Protein AF-A0A942I522-F1 (afdb_monomer)

Radius of gyration: 28.43 Å; Cα contacts (8 Å, |Δi|>4): 28; chains: 1; bounding box: 40×91×48 Å

Secondary structure (DSSP, 8-state):
-------PPPPPPSS-TTSHHHHHHHHHHHHHHHHHHHHHHHHHTT--HHHHHHHHHHHHHHHHHHHHHHHHTT--------------------

Sequence (94 aa):
MNTMPDIGSVPAPTHSKSELLAYETECRDALRPLLESLLGMAEAAGWNRRTAASTLMFLAAQHLSAASKTSASGAGPAADRPTASTDHQQGNTT

Organism: NCBI:txid2831468

Structure (mmCIF, N/CA/C/O backbone):
data_AF-A0A942I522-F1
#
_entry.id   AF-A0A942I522-F1
#
loop_
_atom_site.group_PDB
_atom_site.id
_atom_site.type_symbol
_atom_site.label_atom_id
_atom_site.label_alt_id
_atom_site.label_comp_id
_atom_site.label_asym_id
_atom_site.label_entity_id
_atom_site.label_seq_id
_atom_site.pdbx_PDB_ins_code
_atom_site.Cartn_x
_atom_site.Cartn_y
_atom_site.Cartn_z
_atom_site.occupancy
_atom_site.B_iso_or_equiv
_atom_site.auth_seq_id
_atom_site.auth_comp_id
_atom_site.auth_asym_id
_atom_site.auth_atom_id
_atom_site.pdbx_PDB_model_num
ATOM 1 N N . MET A 1 1 ? -0.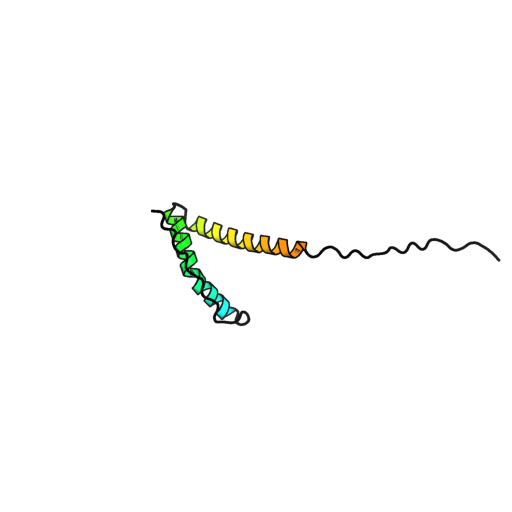101 -11.895 -24.148 1.00 34.44 1 MET A N 1
ATOM 2 C CA . MET A 1 1 ? -1.057 -12.091 -23.040 1.00 34.44 1 MET A CA 1
ATOM 3 C C . MET A 1 1 ? -0.587 -11.208 -21.898 1.00 34.44 1 MET A C 1
ATOM 5 O O . MET A 1 1 ? 0.470 -11.478 -21.353 1.00 34.44 1 MET A O 1
ATOM 9 N N . ASN A 1 2 ? -1.276 -10.096 -21.640 1.00 46.06 2 ASN A N 1
ATOM 10 C CA . ASN A 1 2 ? -0.878 -9.142 -20.606 1.00 46.06 2 ASN A CA 1
ATOM 11 C C . ASN A 1 2 ? -1.531 -9.589 -19.292 1.00 46.06 2 ASN A C 1
ATOM 13 O O . ASN A 1 2 ? -2.702 -9.305 -19.058 1.00 46.06 2 ASN A O 1
ATOM 17 N N . THR A 1 3 ? -0.822 -10.381 -18.489 1.00 52.31 3 THR A N 1
ATOM 18 C CA . THR A 1 3 ? -1.276 -10.774 -17.152 1.00 52.31 3 THR A CA 1
ATOM 19 C C . THR A 1 3 ? -1.199 -9.542 -16.258 1.00 52.31 3 THR A C 1
ATOM 21 O O . THR A 1 3 ? -0.137 -9.241 -15.719 1.00 52.31 3 THR A O 1
ATOM 24 N N . MET A 1 4 ? -2.292 -8.786 -16.145 1.00 54.38 4 MET A N 1
ATOM 25 C CA . MET A 1 4 ? -2.446 -7.845 -15.037 1.00 54.38 4 MET A CA 1
ATOM 26 C C . MET A 1 4 ? -2.456 -8.683 -13.757 1.00 54.38 4 MET A C 1
ATOM 28 O O . MET A 1 4 ? -3.340 -9.530 -13.616 1.00 54.38 4 MET A O 1
ATOM 32 N N . PRO A 1 5 ? -1.469 -8.530 -12.864 1.00 55.50 5 PRO A N 1
ATOM 33 C CA . PRO A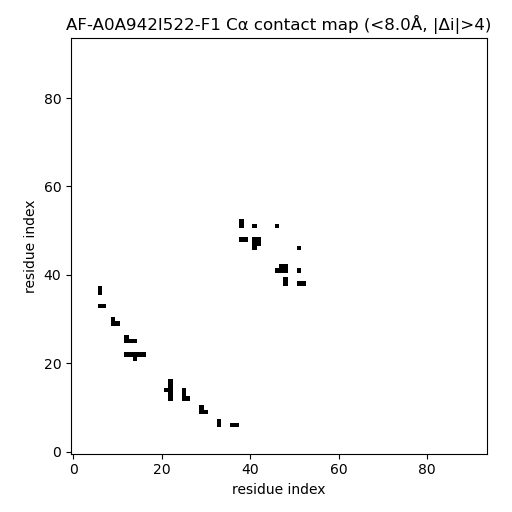 1 5 ? -1.529 -9.209 -11.588 1.00 55.50 5 PRO A CA 1
ATOM 34 C C . PRO A 1 5 ? -2.678 -8.592 -10.803 1.00 55.50 5 PRO A C 1
ATOM 36 O O . PRO A 1 5 ? -2.771 -7.370 -10.679 1.00 55.50 5 PRO A O 1
ATOM 39 N N . ASP A 1 6 ? -3.564 -9.449 -10.311 1.00 62.03 6 ASP A N 1
ATOM 40 C CA . ASP A 1 6 ? -4.532 -9.083 -9.290 1.00 62.03 6 ASP A CA 1
ATOM 41 C C . ASP A 1 6 ? -3.729 -8.629 -8.064 1.00 62.03 6 ASP A C 1
ATOM 43 O O . ASP A 1 6 ? -3.151 -9.433 -7.331 1.00 62.03 6 ASP A O 1
ATOM 47 N N . ILE A 1 7 ? -3.562 -7.314 -7.915 1.00 63.84 7 ILE A N 1
ATOM 48 C CA . ILE A 1 7 ? -2.990 -6.729 -6.707 1.00 63.84 7 ILE A CA 1
ATOM 49 C C . ILE A 1 7 ? -4.082 -6.925 -5.658 1.00 63.84 7 ILE A C 1
ATOM 51 O O . ILE A 1 7 ? -5.053 -6.173 -5.635 1.00 63.84 7 ILE A O 1
ATOM 55 N N . GLY A 1 8 ? -3.963 -8.018 -4.901 1.00 66.62 8 GLY A N 1
ATOM 56 C CA . GLY A 1 8 ? -5.018 -8.563 -4.052 1.00 66.62 8 GLY A CA 1
ATOM 57 C C . GLY A 1 8 ? -5.686 -7.560 -3.105 1.00 66.62 8 GLY A C 1
ATOM 58 O O . GLY A 1 8 ? -5.173 -6.485 -2.799 1.00 66.62 8 GLY A O 1
ATOM 59 N N . SER A 1 9 ? -6.869 -7.939 -2.623 1.00 82.62 9 SER A N 1
ATOM 60 C CA . SER A 1 9 ? -7.666 -7.140 -1.687 1.00 82.62 9 SER A CA 1
ATOM 61 C C . SER A 1 9 ? -6.929 -6.890 -0.361 1.00 82.62 9 SER A C 1
ATOM 63 O O . SER A 1 9 ? -6.309 -7.799 0.192 1.00 82.62 9 SER A O 1
ATOM 65 N N . VAL A 1 10 ? -7.027 -5.666 0.171 1.00 87.69 10 VAL A N 1
ATOM 66 C CA . VAL A 1 10 ? -6.535 -5.329 1.517 1.00 87.69 10 VAL A CA 1
ATOM 67 C C . VAL A 1 10 ? -7.601 -5.743 2.541 1.00 87.69 10 VAL A C 1
ATOM 69 O O . VAL A 1 10 ? -8.722 -5.232 2.461 1.00 87.69 10 VAL A O 1
ATOM 72 N N . PRO A 1 11 ? -7.297 -6.635 3.502 1.00 87.44 11 PRO A N 1
ATOM 73 C CA . PRO A 1 11 ? -8.254 -7.023 4.533 1.00 87.44 11 PRO A CA 1
ATOM 74 C C . PRO A 1 11 ? -8.661 -5.828 5.406 1.00 87.44 11 PRO A C 1
ATOM 76 O O . PRO A 1 11 ? -7.871 -4.915 5.653 1.00 87.44 11 PRO A O 1
ATOM 79 N N . ALA A 1 12 ? -9.907 -5.843 5.887 1.00 90.50 12 ALA A N 1
ATOM 80 C CA . ALA A 1 12 ? -10.385 -4.846 6.838 1.00 90.50 12 ALA A CA 1
ATOM 81 C C . ALA A 1 12 ? -9.638 -4.980 8.183 1.00 90.50 12 ALA A C 1
ATOM 83 O O . ALA A 1 12 ? -9.336 -6.104 8.587 1.00 90.50 12 ALA A O 1
ATOM 84 N N . PRO A 1 13 ? -9.350 -3.864 8.878 1.00 92.75 13 PRO A N 1
ATOM 85 C CA . PRO A 1 13 ? -8.673 -3.903 10.171 1.00 92.75 13 PRO A CA 1
ATOM 86 C C . PRO A 1 13 ? -9.529 -4.625 11.216 1.00 92.75 13 PRO A C 1
ATOM 88 O O . PRO A 1 13 ? -10.746 -4.425 11.268 1.00 92.75 13 PRO A O 1
ATOM 91 N N . THR A 1 14 ? -8.885 -5.428 12.062 1.00 95.38 14 THR A N 1
ATOM 92 C CA . THR A 1 14 ? -9.545 -6.129 13.174 1.00 95.38 14 THR A CA 1
ATOM 93 C C . THR A 1 14 ? -9.511 -5.282 14.440 1.00 95.38 14 THR A C 1
ATOM 95 O O . THR A 1 14 ? -10.467 -5.292 15.213 1.00 95.38 14 THR A O 1
ATOM 98 N N . HIS A 1 15 ? -8.423 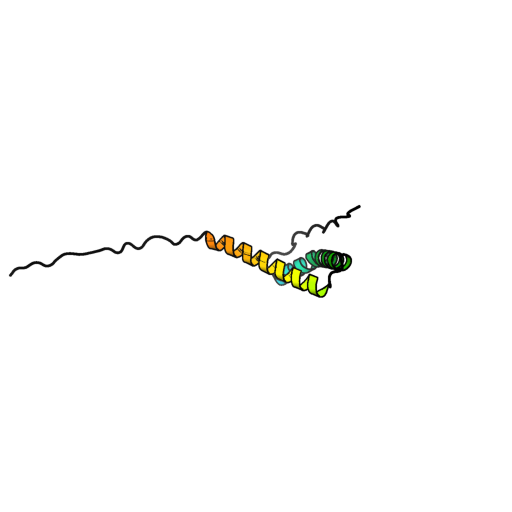-4.532 14.643 1.00 93.75 15 HIS A N 1
ATOM 99 C CA . HIS A 1 15 ? -8.260 -3.642 15.790 1.00 93.75 15 HIS A CA 1
ATOM 100 C C . HIS A 1 15 ? -8.838 -2.254 15.519 1.00 93.75 15 HIS A C 1
ATOM 102 O O . HIS A 1 15 ? -8.883 -1.760 14.387 1.00 93.75 15 HIS A O 1
ATOM 108 N N . SER A 1 16 ? -9.272 -1.589 16.588 1.00 92.44 16 SER A N 1
ATOM 109 C CA . SER A 1 16 ? -9.756 -0.216 16.496 1.00 92.44 16 SER A CA 1
ATOM 110 C C . SER A 1 16 ? -8.597 0.765 16.280 1.00 92.44 16 SER A C 1
ATOM 112 O O . SER A 1 16 ? -7.468 0.535 16.707 1.00 92.44 16 SER A O 1
ATOM 114 N N . LYS A 1 17 ? -8.875 1.932 15.683 1.00 92.75 17 LYS A N 1
ATOM 115 C CA . LYS A 1 17 ? -7.868 3.004 15.527 1.00 92.75 17 LYS A CA 1
ATOM 116 C C . LYS A 1 17 ? -7.310 3.514 16.865 1.00 92.75 17 LYS A C 1
ATOM 118 O O . LYS A 1 17 ? -6.238 4.110 16.883 1.00 92.75 17 LYS A O 1
ATOM 123 N N . SER A 1 18 ? -8.041 3.312 17.963 1.00 92.75 18 SER A N 1
ATOM 124 C CA . SER A 1 18 ? -7.607 3.667 19.318 1.00 92.75 18 SER A CA 1
ATOM 125 C C . SER A 1 18 ? -6.481 2.758 19.824 1.00 92.75 18 SER A C 1
ATOM 127 O O . SER A 1 18 ? -5.685 3.177 20.660 1.00 92.75 18 SER A O 1
ATOM 129 N N . GLU A 1 19 ? -6.360 1.548 19.280 1.00 94.06 19 GLU A N 1
ATOM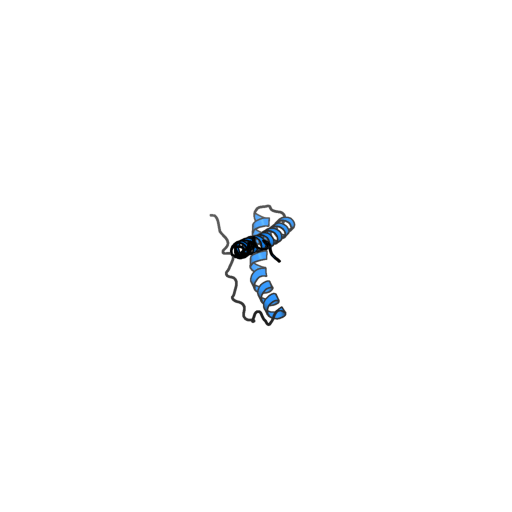 130 C CA . GLU A 1 19 ? -5.300 0.585 19.583 1.00 94.06 19 GLU A CA 1
ATOM 131 C C . GLU A 1 19 ? -4.125 0.771 18.614 1.00 94.06 19 GLU A C 1
ATOM 133 O O . GLU A 1 19 ? -3.792 -0.114 17.827 1.00 94.06 19 GLU A O 1
ATOM 138 N N . LEU A 1 20 ? -3.505 1.956 18.661 1.00 92.56 20 LEU A N 1
ATOM 139 C CA . LEU A 1 20 ? -2.581 2.449 17.633 1.00 92.56 20 LEU A CA 1
ATOM 140 C C . LEU A 1 20 ? -1.507 1.432 17.214 1.00 92.56 20 LEU A C 1
ATOM 142 O O . LEU A 1 20 ? -1.307 1.223 16.023 1.00 92.56 20 LEU A O 1
ATOM 146 N N . LEU A 1 21 ? -0.839 0.782 18.174 1.00 95.19 21 LEU A N 1
ATOM 147 C CA . LEU A 1 21 ? 0.252 -0.154 17.880 1.00 95.19 21 LEU A CA 1
ATOM 148 C C . LEU A 1 21 ? -0.235 -1.437 17.185 1.00 95.19 21 LEU A C 1
ATOM 150 O O . LEU A 1 21 ? 0.425 -1.927 16.263 1.00 95.19 21 LEU A O 1
ATOM 154 N N . ALA A 1 22 ? -1.377 -1.979 17.617 1.00 94.12 22 ALA A N 1
ATOM 155 C CA . ALA A 1 22 ? -1.970 -3.169 17.012 1.00 94.12 22 ALA A CA 1
ATOM 156 C C . ALA A 1 22 ? -2.512 -2.840 15.616 1.00 94.12 22 ALA A C 1
ATOM 158 O O . ALA A 1 22 ? -2.164 -3.512 14.648 1.00 94.12 22 ALA A O 1
ATOM 159 N N . TYR A 1 23 ? -3.240 -1.726 15.495 1.00 95.19 23 TYR A N 1
ATOM 160 C CA . TYR A 1 23 ? -3.759 -1.212 14.229 1.00 95.19 23 TYR A CA 1
ATOM 161 C C . TYR A 1 23 ? -2.647 -0.923 13.206 1.00 95.19 23 TYR A C 1
ATOM 163 O O . TYR A 1 23 ? -2.761 -1.289 12.036 1.00 95.19 23 TYR A O 1
ATOM 171 N N . GLU A 1 24 ? -1.542 -0.295 13.622 1.00 95.06 24 GLU A N 1
ATOM 172 C CA . GLU A 1 24 ? -0.395 -0.034 12.741 1.00 95.06 24 GLU A CA 1
ATOM 173 C C . GLU A 1 24 ? 0.267 -1.338 12.282 1.00 95.06 24 GLU A C 1
ATOM 175 O O . GLU A 1 24 ? 0.633 -1.481 11.114 1.00 95.06 24 GLU A O 1
ATOM 180 N N . THR A 1 25 ? 0.425 -2.302 13.189 1.00 96.06 25 THR A N 1
ATOM 181 C CA . THR A 1 25 ? 1.040 -3.592 12.863 1.00 96.06 25 THR A CA 1
ATOM 182 C C . THR A 1 25 ? 0.188 -4.371 11.868 1.00 96.06 25 THR A C 1
ATOM 184 O O . THR A 1 25 ? 0.717 -4.775 10.835 1.00 96.06 25 THR A O 1
ATOM 187 N N . GLU A 1 26 ? -1.124 -4.455 12.092 1.00 95.19 26 GLU A N 1
ATOM 188 C CA . GLU A 1 26 ? -2.059 -5.056 11.135 1.00 95.19 26 GLU A CA 1
ATOM 189 C C . GLU A 1 26 ? -2.014 -4.369 9.772 1.00 95.19 26 GLU A C 1
ATOM 191 O O . GLU A 1 26 ? -1.937 -5.035 8.743 1.00 95.19 26 GLU A O 1
ATOM 196 N N . CYS A 1 27 ? -2.017 -3.034 9.751 1.00 94.62 27 CYS A N 1
ATOM 197 C CA . CYS A 1 27 ? -1.942 -2.267 8.513 1.00 94.62 27 CYS A CA 1
ATOM 198 C C . CYS A 1 27 ? -0.658 -2.592 7.731 1.00 94.62 27 CYS A C 1
ATOM 200 O O . CYS A 1 27 ? -0.697 -2.819 6.520 1.00 94.62 27 CYS A O 1
ATOM 202 N N . ARG A 1 28 ? 0.489 -2.679 8.418 1.00 95.69 28 ARG A N 1
ATOM 203 C CA . ARG A 1 28 ? 1.761 -3.066 7.791 1.00 95.69 28 ARG A CA 1
ATOM 204 C C . ARG A 1 28 ? 1.721 -4.493 7.258 1.00 95.69 28 ARG A C 1
ATOM 206 O O . ARG A 1 28 ? 2.189 -4.717 6.146 1.00 95.69 28 ARG A O 1
ATOM 213 N N . ASP A 1 29 ? 1.179 -5.436 8.021 1.00 95.06 29 ASP A N 1
ATOM 214 C CA . ASP A 1 29 ? 1.089 -6.838 7.609 1.00 95.06 29 ASP A CA 1
ATOM 215 C C . ASP A 1 29 ? 0.169 -7.018 6.396 1.00 95.06 29 ASP A C 1
ATOM 217 O O . ASP A 1 29 ? 0.535 -7.714 5.449 1.00 95.06 29 ASP A O 1
ATOM 221 N N . ALA A 1 30 ? -0.967 -6.320 6.377 1.00 94.56 30 ALA A N 1
ATOM 222 C CA . ALA A 1 30 ? -1.917 -6.325 5.271 1.00 94.56 30 ALA A CA 1
ATOM 223 C C . ALA A 1 30 ? -1.324 -5.745 3.972 1.00 94.56 30 ALA A C 1
ATOM 225 O O . ALA A 1 30 ? -1.577 -6.264 2.886 1.00 94.56 30 ALA A O 1
ATOM 226 N N . LEU A 1 31 ? -0.520 -4.678 4.064 1.00 94.31 31 LEU A N 1
ATOM 227 C CA . LEU A 1 31 ? 0.041 -3.988 2.894 1.00 94.31 31 LEU A CA 1
ATOM 228 C C . LEU A 1 31 ? 1.362 -4.585 2.388 1.00 94.31 31 LEU A C 1
ATOM 230 O O . LEU A 1 31 ? 1.693 -4.414 1.211 1.00 94.31 31 LEU A O 1
ATOM 234 N N . ARG A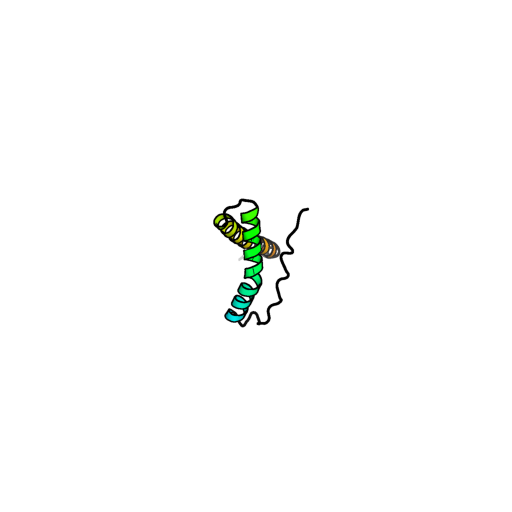 1 32 ? 2.119 -5.288 3.241 1.00 94.31 32 ARG A N 1
ATOM 235 C CA . ARG A 1 32 ? 3.426 -5.878 2.901 1.00 94.31 32 ARG A CA 1
ATOM 236 C C . ARG A 1 32 ? 3.415 -6.715 1.609 1.00 94.31 32 ARG A C 1
ATOM 238 O O . ARG A 1 32 ? 4.228 -6.400 0.738 1.00 94.31 32 ARG A O 1
ATOM 245 N N . PRO A 1 33 ? 2.527 -7.716 1.424 1.00 92.00 33 PRO A N 1
ATOM 246 C CA . PRO A 1 33 ? 2.556 -8.552 0.219 1.00 92.00 33 PRO A CA 1
ATOM 247 C C . PRO A 1 33 ? 2.236 -7.764 -1.061 1.00 92.00 33 PRO A C 1
ATOM 249 O O . PRO A 1 33 ? 2.808 -8.029 -2.119 1.00 92.00 33 PRO A O 1
ATOM 252 N N . LEU A 1 34 ? 1.365 -6.752 -0.974 1.00 93.38 34 LEU A N 1
ATOM 253 C CA . LEU A 1 34 ? 1.021 -5.901 -2.116 1.00 93.38 34 LEU A CA 1
ATOM 254 C C . LEU A 1 34 ? 2.199 -5.015 -2.525 1.00 93.38 34 LEU A C 1
ATOM 256 O O . LEU A 1 34 ? 2.495 -4.885 -3.714 1.00 93.38 34 LEU A O 1
ATOM 260 N N . LEU A 1 35 ? 2.905 -4.444 -1.543 1.00 94.19 35 LEU A N 1
ATOM 261 C CA . LEU A 1 35 ? 4.103 -3.646 -1.789 1.00 94.19 35 LEU A CA 1
ATOM 262 C C . LEU A 1 35 ? 5.220 -4.489 -2.421 1.00 94.19 35 LEU A C 1
ATOM 264 O O . LEU A 1 35 ? 5.865 -4.038 -3.367 1.00 94.19 35 LEU A O 1
ATOM 268 N N . GLU A 1 36 ? 5.436 -5.716 -1.941 1.00 94.44 36 GLU A N 1
ATOM 269 C CA . GLU A 1 36 ? 6.414 -6.642 -2.525 1.00 94.44 36 GLU A CA 1
ATOM 270 C C . GLU A 1 36 ? 6.089 -7.001 -3.975 1.00 94.44 36 GLU A C 1
ATOM 272 O O . GLU A 1 36 ? 6.985 -6.962 -4.823 1.00 94.44 36 GLU A O 1
ATOM 277 N N . SER A 1 37 ? 4.817 -7.286 -4.272 1.00 93.12 37 SER A N 1
ATOM 278 C CA . SER A 1 37 ? 4.347 -7.561 -5.633 1.00 93.12 37 SER A CA 1
ATOM 279 C C . SER A 1 37 ? 4.576 -6.365 -6.562 1.00 93.12 37 SER A C 1
ATOM 281 O O . SER A 1 37 ? 5.149 -6.509 -7.644 1.00 93.12 37 SER A O 1
ATOM 283 N N . LEU A 1 38 ? 4.223 -5.156 -6.115 1.00 94.06 38 LEU A N 1
ATOM 284 C CA . LEU A 1 38 ? 4.401 -3.934 -6.900 1.00 94.06 38 LEU A CA 1
ATOM 285 C C . LEU A 1 38 ? 5.876 -3.622 -7.181 1.00 94.06 38 LEU A C 1
ATOM 287 O O . LEU A 1 38 ? 6.231 -3.254 -8.301 1.00 94.06 38 LEU A O 1
ATOM 291 N N . LEU A 1 39 ? 6.750 -3.808 -6.190 1.00 95.81 39 LEU A N 1
ATOM 292 C CA . LEU A 1 39 ? 8.193 -3.660 -6.379 1.00 95.81 39 LEU A CA 1
ATOM 293 C C . LEU A 1 39 ? 8.758 -4.726 -7.324 1.00 95.81 39 LEU A C 1
ATOM 295 O O . LEU A 1 39 ? 9.596 -4.399 -8.163 1.00 95.81 39 LEU A O 1
ATOM 299 N N . GLY A 1 40 ? 8.281 -5.969 -7.225 1.00 94.56 40 GLY A N 1
ATOM 300 C CA . GLY A 1 40 ? 8.646 -7.047 -8.144 1.00 94.56 40 GLY A CA 1
ATOM 301 C C . GLY A 1 40 ? 8.236 -6.750 -9.588 1.00 94.56 40 GLY A C 1
ATOM 302 O O . GLY A 1 40 ? 9.028 -6.960 -10.502 1.00 94.56 40 GLY A O 1
ATOM 303 N N . MET A 1 41 ? 7.046 -6.182 -9.803 1.00 94.44 41 MET A N 1
ATOM 304 C CA . MET A 1 41 ? 6.611 -5.728 -11.127 1.00 94.44 41 MET A CA 1
ATOM 305 C C . MET A 1 41 ? 7.480 -4.604 -11.684 1.00 94.44 41 MET A C 1
ATOM 307 O O . MET A 1 41 ? 7.843 -4.632 -12.859 1.00 94.44 41 MET A O 1
ATOM 311 N N . ALA A 1 42 ? 7.813 -3.611 -10.857 1.00 96.38 42 ALA A N 1
ATOM 312 C CA . ALA A 1 42 ? 8.679 -2.517 -11.277 1.00 96.38 42 ALA A CA 1
ATOM 313 C C . ALA A 1 42 ? 10.057 -3.052 -11.699 1.00 96.38 42 ALA A C 1
ATOM 315 O O . ALA A 1 42 ? 10.567 -2.691 -12.757 1.00 96.38 42 ALA A O 1
ATOM 316 N N . GLU A 1 43 ? 10.626 -3.963 -10.911 1.00 96.44 43 GLU A N 1
ATOM 317 C CA . GLU A 1 43 ? 11.901 -4.608 -11.220 1.00 96.44 43 GLU A CA 1
ATOM 318 C C . GLU A 1 43 ? 11.835 -5.459 -12.498 1.00 96.44 43 GLU A C 1
ATOM 320 O O . GLU A 1 43 ? 12.712 -5.340 -13.351 1.00 96.44 43 GLU A O 1
ATOM 325 N N . ALA A 1 44 ? 10.767 -6.239 -12.696 1.00 95.81 44 ALA A N 1
ATOM 326 C CA . ALA A 1 44 ? 10.551 -7.023 -13.916 1.00 95.81 44 ALA A CA 1
ATOM 327 C C . ALA A 1 44 ? 10.402 -6.150 -15.176 1.00 95.81 44 ALA A C 1
ATOM 329 O O . ALA A 1 44 ? 10.778 -6.567 -16.270 1.00 95.81 44 ALA A O 1
ATOM 330 N N . ALA A 1 45 ? 9.894 -4.925 -15.027 1.00 97.00 45 ALA A N 1
ATOM 331 C CA . ALA A 1 45 ? 9.851 -3.922 -16.089 1.00 97.00 45 ALA A CA 1
ATOM 332 C C . ALA A 1 45 ? 11.198 -3.195 -16.308 1.00 97.00 45 ALA A C 1
ATOM 334 O O . ALA A 1 45 ? 11.289 -2.330 -17.178 1.00 97.00 45 ALA A O 1
ATOM 335 N N . GLY A 1 46 ? 12.241 -3.535 -15.541 1.00 97.50 46 GLY A N 1
ATOM 336 C CA . GLY A 1 46 ? 13.598 -2.999 -15.669 1.00 97.50 46 GLY A CA 1
ATOM 337 C C . GLY A 1 46 ? 13.929 -1.828 -14.739 1.00 97.50 46 GLY A C 1
ATOM 338 O O . GLY A 1 46 ? 15.009 -1.248 -14.853 1.00 97.50 46 GLY A O 1
ATOM 339 N N . TRP A 1 47 ? 13.040 -1.455 -13.813 1.00 98.12 47 TRP A N 1
ATOM 340 C CA . TRP A 1 47 ? 13.310 -0.367 -12.870 1.00 98.12 47 TRP A CA 1
ATOM 341 C C . TRP A 1 47 ? 14.231 -0.804 -11.729 1.00 98.12 47 TRP A C 1
ATOM 343 O O . TRP A 1 47 ? 14.148 -1.918 -11.216 1.00 98.12 47 TRP A O 1
ATOM 353 N N . ASN A 1 48 ? 15.070 0.116 -11.241 1.00 97.94 48 ASN A N 1
ATOM 354 C CA . ASN A 1 48 ? 15.812 -0.116 -10.006 1.00 97.94 48 ASN A CA 1
ATOM 355 C C . ASN A 1 48 ? 14.847 -0.181 -8.809 1.00 97.94 48 ASN A C 1
ATOM 357 O O . ASN A 1 48 ? 14.121 0.778 -8.536 1.00 97.94 48 ASN A O 1
ATOM 361 N N . ARG A 1 49 ? 14.894 -1.279 -8.048 1.00 95.38 49 ARG A N 1
ATOM 362 C CA . ARG A 1 49 ? 13.994 -1.525 -6.911 1.00 95.38 49 ARG A CA 1
ATOM 363 C C . ARG A 1 49 ? 14.041 -0.431 -5.835 1.00 95.38 49 ARG A C 1
ATOM 365 O O . ARG A 1 49 ? 13.002 -0.076 -5.282 1.00 95.38 49 ARG A O 1
ATOM 372 N N . ARG A 1 50 ? 15.219 0.147 -5.555 1.00 96.81 50 ARG A N 1
ATOM 373 C CA . ARG A 1 50 ? 15.372 1.246 -4.580 1.00 96.81 50 ARG A CA 1
ATOM 374 C C . ARG A 1 50 ? 14.702 2.521 -5.084 1.00 96.81 50 ARG A C 1
ATOM 376 O O . ARG A 1 50 ? 13.986 3.163 -4.324 1.00 96.81 50 ARG A O 1
ATOM 383 N N . THR A 1 51 ? 14.905 2.854 -6.358 1.00 97.75 51 THR A N 1
ATOM 384 C CA . THR A 1 51 ? 14.247 4.001 -6.996 1.00 97.75 51 THR A CA 1
ATOM 385 C C . THR A 1 51 ? 12.731 3.833 -6.985 1.00 97.75 51 THR A C 1
ATOM 387 O O . THR A 1 51 ? 12.026 4.748 -6.563 1.00 97.75 51 THR A O 1
ATOM 390 N N . ALA A 1 52 ? 12.228 2.650 -7.354 1.00 97.88 52 ALA A N 1
ATOM 391 C CA . ALA A 1 52 ? 10.800 2.345 -7.315 1.00 97.88 52 ALA A CA 1
ATOM 392 C C . ALA A 1 52 ? 10.219 2.545 -5.904 1.00 97.88 52 ALA A C 1
ATOM 394 O O . ALA A 1 52 ? 9.212 3.232 -5.747 1.00 97.88 52 ALA A O 1
ATOM 395 N N . ALA A 1 53 ? 10.895 2.039 -4.868 1.00 97.62 53 ALA A N 1
ATOM 396 C CA . ALA A 1 53 ? 10.472 2.221 -3.481 1.00 97.62 53 ALA A CA 1
ATOM 397 C C . ALA A 1 53 ? 10.406 3.703 -3.069 1.00 97.62 53 ALA A C 1
ATOM 399 O O . ALA A 1 53 ? 9.384 4.146 -2.545 1.00 97.62 53 ALA A O 1
ATOM 400 N N . SER A 1 54 ? 11.448 4.495 -3.351 1.00 97.44 54 SER A N 1
ATOM 401 C CA . SER A 1 54 ? 11.436 5.930 -3.028 1.00 97.44 54 SER A CA 1
ATOM 402 C C . SER A 1 54 ? 10.339 6.690 -3.778 1.00 97.44 54 SER A C 1
ATOM 404 O O . SER A 1 54 ? 9.692 7.568 -3.207 1.00 97.44 54 SER A O 1
ATOM 406 N N . THR A 1 55 ? 10.081 6.324 -5.037 1.00 97.62 55 THR A N 1
ATOM 407 C CA . THR A 1 55 ? 9.006 6.918 -5.836 1.00 97.62 55 THR A CA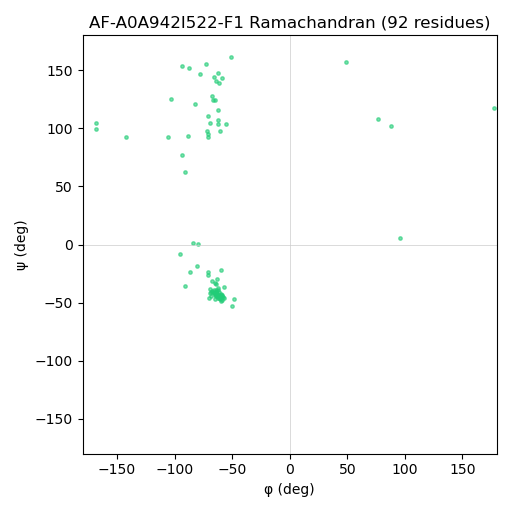 1
ATOM 408 C C . THR A 1 55 ? 7.636 6.579 -5.255 1.00 97.62 55 THR A C 1
ATOM 410 O O . THR A 1 55 ? 6.801 7.471 -5.145 1.00 97.62 55 THR A O 1
ATOM 413 N N . LEU A 1 56 ? 7.403 5.338 -4.815 1.00 96.06 56 LEU A N 1
ATOM 414 C CA . LEU A 1 56 ? 6.143 4.948 -4.173 1.00 96.06 56 LEU A CA 1
ATOM 415 C C . LEU A 1 56 ? 5.884 5.735 -2.882 1.00 96.06 56 LEU A C 1
ATOM 417 O O . LEU A 1 56 ? 4.775 6.231 -2.686 1.00 96.06 56 LEU A O 1
ATOM 421 N N . MET A 1 57 ? 6.905 5.917 -2.038 1.00 96.00 57 MET A N 1
ATOM 422 C CA . MET A 1 57 ? 6.786 6.746 -0.831 1.00 96.00 57 MET A CA 1
ATOM 423 C C . MET A 1 57 ? 6.429 8.199 -1.177 1.00 96.00 57 MET A C 1
ATOM 425 O O . MET A 1 57 ? 5.533 8.782 -0.565 1.00 96.00 57 MET A O 1
ATOM 429 N N . PHE A 1 58 ? 7.091 8.773 -2.186 1.00 96.38 58 PHE A N 1
ATOM 430 C CA . PHE A 1 58 ? 6.811 10.131 -2.651 1.00 96.38 58 PHE A CA 1
ATOM 431 C C . PHE A 1 58 ? 5.383 10.275 -3.192 1.00 96.38 58 PHE A C 1
ATOM 433 O O . PHE A 1 58 ? 4.672 11.205 -2.814 1.00 96.38 58 PHE A O 1
ATOM 440 N N . LEU A 1 59 ? 4.931 9.341 -4.032 1.00 95.88 59 LEU A N 1
ATOM 441 C CA . LEU A 1 59 ? 3.569 9.336 -4.569 1.00 95.88 59 LEU A CA 1
ATOM 442 C C . LEU A 1 59 ? 2.525 9.251 -3.449 1.00 95.88 59 LEU A C 1
ATOM 444 O O . LEU A 1 59 ? 1.575 10.034 -3.449 1.00 95.88 59 LEU A O 1
ATOM 448 N N . ALA A 1 60 ? 2.729 8.381 -2.457 1.00 93.56 60 ALA A N 1
ATOM 449 C CA . ALA A 1 60 ? 1.838 8.272 -1.304 1.00 93.56 60 ALA A CA 1
ATOM 450 C C . ALA A 1 60 ? 1.729 9.602 -0.534 1.00 93.56 60 ALA A C 1
ATOM 452 O O . ALA A 1 60 ? 0.625 10.086 -0.277 1.00 93.56 60 ALA A O 1
ATOM 453 N N . ALA A 1 61 ? 2.862 10.245 -0.235 1.00 93.88 61 ALA A N 1
ATOM 454 C CA . ALA A 1 61 ? 2.880 11.536 0.455 1.00 93.88 61 ALA A CA 1
ATOM 455 C C . ALA A 1 61 ? 2.184 12.652 -0.351 1.00 93.88 61 ALA A C 1
ATOM 457 O O . ALA A 1 61 ? 1.457 13.480 0.213 1.00 93.88 61 ALA A O 1
ATOM 458 N N . GLN A 1 62 ? 2.365 12.663 -1.676 1.00 94.38 62 GLN A N 1
ATOM 459 C CA . GLN A 1 62 ? 1.694 13.617 -2.558 1.00 94.38 62 GLN A CA 1
ATOM 460 C C . GLN A 1 62 ? 0.175 13.428 -2.569 1.00 94.38 62 GLN A C 1
ATOM 462 O O . GLN A 1 62 ? -0.551 14.418 -2.476 1.00 94.38 62 GLN A O 1
ATOM 467 N N . HIS A 1 63 ? -0.312 12.185 -2.627 1.00 90.88 63 HIS A N 1
ATOM 468 C CA . HIS A 1 63 ? -1.747 11.893 -2.591 1.00 90.88 63 HIS A CA 1
ATOM 469 C C . HIS A 1 63 ? -2.410 12.401 -1.301 1.00 90.88 63 HIS A C 1
ATOM 471 O O . HIS A 1 63 ? -3.457 13.047 -1.372 1.00 90.88 63 HIS A O 1
ATOM 477 N N . LEU A 1 64 ? -1.778 12.198 -0.138 1.00 90.38 64 LEU A N 1
ATOM 478 C CA . LEU A 1 64 ? -2.279 12.725 1.139 1.00 90.38 64 LEU A CA 1
ATOM 479 C C . LEU A 1 64 ? -2.285 14.261 1.161 1.00 90.38 64 LEU A C 1
ATOM 481 O O . LEU A 1 64 ? -3.234 14.882 1.635 1.00 90.38 64 LEU A O 1
ATOM 485 N N . SER A 1 65 ? -1.245 14.890 0.614 1.00 86.69 65 SER A N 1
ATOM 486 C CA . SER A 1 65 ? -1.131 16.353 0.579 1.00 86.69 65 SER A CA 1
ATOM 487 C C . SER A 1 65 ? -2.154 17.003 -0.358 1.00 86.69 65 SER A C 1
ATOM 489 O O . SER A 1 65 ? -2.699 18.064 -0.048 1.00 86.69 65 SER A O 1
ATOM 491 N N . ALA A 1 66 ? -2.433 16.374 -1.501 1.00 80.12 66 ALA A N 1
ATOM 492 C CA . ALA A 1 66 ? -3.449 16.831 -2.444 1.00 80.12 66 ALA A CA 1
ATOM 493 C C . ALA A 1 66 ? -4.866 16.718 -1.857 1.00 80.12 66 ALA A C 1
ATOM 495 O O . ALA A 1 66 ? -5.654 17.655 -1.991 1.00 80.12 66 ALA A O 1
ATOM 496 N N . ALA A 1 67 ? -5.164 15.625 -1.145 1.00 72.19 67 ALA A N 1
ATOM 497 C CA . ALA A 1 67 ? -6.433 15.454 -0.438 1.00 72.19 67 ALA A CA 1
ATOM 498 C C . ALA A 1 67 ? -6.652 16.552 0.623 1.00 72.19 67 ALA A C 1
ATOM 500 O O . ALA A 1 67 ? -7.726 17.148 0.691 1.00 72.19 67 ALA A O 1
ATOM 501 N N . SER A 1 68 ? -5.608 16.904 1.380 1.00 65.44 68 SER A N 1
ATOM 502 C CA . SER A 1 68 ? -5.666 17.968 2.393 1.00 65.44 68 SER A CA 1
ATOM 503 C C . SER A 1 68 ? -5.935 19.365 1.812 1.00 65.44 68 SER A C 1
ATOM 505 O O . SER A 1 68 ? -6.635 20.162 2.435 1.00 65.44 68 SER A O 1
ATOM 507 N N . LYS A 1 69 ? -5.433 19.676 0.606 1.00 61.31 69 LYS A N 1
ATOM 508 C CA . LYS A 1 69 ? -5.685 20.971 -0.063 1.00 61.31 69 LYS A CA 1
ATOM 509 C C . LYS A 1 69 ? -7.144 21.147 -0.492 1.00 61.31 69 LYS A C 1
ATOM 511 O O . LYS A 1 69 ? -7.643 22.267 -0.480 1.00 61.31 69 LYS A O 1
ATOM 516 N N . THR A 1 70 ? -7.831 20.056 -0.832 1.00 60.16 70 THR A N 1
ATOM 517 C CA . THR A 1 70 ? -9.264 20.085 -1.169 1.00 60.16 70 THR A CA 1
ATOM 518 C C . THR A 1 70 ? -10.121 20.420 0.056 1.00 60.16 70 THR A C 1
ATOM 520 O O . THR A 1 70 ? -11.025 21.246 -0.040 1.00 60.16 70 THR A O 1
ATOM 523 N N . SER A 1 71 ? -9.787 19.879 1.233 1.00 56.31 71 SER A N 1
ATOM 524 C CA . SER A 1 71 ? -10.539 20.140 2.470 1.00 56.31 71 SER A CA 1
ATOM 525 C C . SER A 1 71 ? -10.352 21.562 3.018 1.00 56.31 71 SER A C 1
ATOM 527 O O . SER A 1 71 ? -11.249 22.086 3.671 1.00 56.31 71 SER A O 1
ATOM 529 N N . ALA A 1 72 ? -9.223 22.220 2.732 1.00 55.50 72 ALA A N 1
ATOM 530 C CA . ALA A 1 72 ? -8.957 23.593 3.175 1.00 55.50 72 ALA A CA 1
ATOM 531 C C . ALA A 1 72 ? -9.631 24.674 2.303 1.00 55.50 72 ALA A C 1
ATOM 533 O O . ALA A 1 72 ? -9.802 25.802 2.756 1.00 55.50 72 ALA A O 1
ATOM 534 N N . SER A 1 73 ? -10.047 24.348 1.074 1.00 53.69 73 SER A N 1
ATOM 535 C CA . SER A 1 73 ? -10.686 25.310 0.160 1.00 53.69 73 SER A CA 1
ATOM 536 C C . SER A 1 73 ? -12.200 25.482 0.387 1.00 53.69 73 SER A C 1
ATOM 538 O O . SER A 1 73 ? -12.836 26.241 -0.342 1.00 53.69 73 SER A O 1
ATOM 540 N N . GLY A 1 74 ? -12.783 24.786 1.373 1.00 49.88 74 GLY A N 1
ATOM 541 C CA . GLY A 1 74 ? -14.201 24.893 1.751 1.00 49.88 74 GLY A CA 1
ATOM 542 C C . GLY A 1 74 ? -14.499 25.859 2.907 1.00 49.88 74 GLY A C 1
ATOM 543 O O . GLY A 1 74 ? -15.664 26.136 3.177 1.00 49.88 74 GLY A O 1
ATOM 544 N N . ALA A 1 75 ? -13.478 26.398 3.582 1.00 50.84 75 ALA A N 1
ATOM 545 C CA . ALA A 1 75 ? -13.642 27.420 4.615 1.00 50.84 75 ALA A CA 1
ATOM 546 C C . ALA A 1 75 ? -13.482 28.816 3.991 1.00 50.84 75 ALA A C 1
ATOM 548 O O . ALA A 1 75 ? -12.427 29.442 4.081 1.00 50.84 75 ALA A O 1
ATOM 549 N N . GLY A 1 76 ? -14.523 29.280 3.292 1.00 43.84 76 GLY A N 1
ATOM 550 C CA . GLY A 1 76 ? -14.593 30.662 2.810 1.00 43.84 76 GLY A CA 1
ATOM 551 C C . GLY A 1 76 ? -14.505 31.657 3.979 1.00 43.84 76 GLY A C 1
ATOM 552 O O . GLY A 1 76 ? -15.029 31.366 5.058 1.00 43.84 76 GLY A O 1
ATOM 553 N N . PRO A 1 77 ? -13.839 32.815 3.810 1.00 49.66 77 PRO A N 1
ATOM 554 C CA . PRO A 1 77 ? -13.697 33.791 4.878 1.00 49.66 77 PRO A CA 1
ATOM 555 C C . PRO A 1 77 ? -15.078 34.338 5.235 1.00 49.66 77 PRO A C 1
ATOM 557 O O . PRO A 1 77 ? -15.798 34.836 4.369 1.00 49.66 77 PRO A O 1
ATOM 560 N N . ALA A 1 78 ? -15.443 34.232 6.512 1.00 53.25 78 ALA A N 1
ATOM 561 C CA . ALA A 1 78 ? -16.606 34.900 7.065 1.00 53.25 78 ALA A CA 1
ATOM 562 C C . ALA A 1 78 ? -16.481 36.405 6.790 1.00 53.25 78 ALA A C 1
ATOM 564 O O . ALA A 1 78 ? -15.689 37.117 7.409 1.00 53.25 78 ALA A O 1
ATOM 565 N N . ALA A 1 79 ? -17.250 36.867 5.811 1.00 59.28 79 ALA A N 1
ATOM 566 C CA . ALA A 1 79 ? -17.642 38.251 5.709 1.00 59.28 79 ALA A CA 1
ATOM 567 C C . ALA A 1 79 ? -18.474 38.571 6.952 1.00 59.28 79 ALA A C 1
ATOM 569 O O . ALA A 1 79 ? -19.594 38.088 7.047 1.00 59.28 79 ALA A O 1
ATOM 570 N N . ASP A 1 80 ? -17.919 39.326 7.899 1.00 49.72 80 ASP A N 1
ATOM 571 C CA . ASP A 1 80 ? -18.662 40.387 8.583 1.00 49.72 80 ASP A CA 1
ATOM 572 C C . ASP A 1 80 ? -17.703 41.266 9.398 1.00 49.72 80 ASP A C 1
ATOM 574 O O . ASP A 1 80 ? -17.206 40.892 10.460 1.00 49.72 80 ASP A O 1
ATOM 578 N N . ARG A 1 81 ? -17.412 42.462 8.890 1.00 50.91 81 ARG A N 1
ATOM 579 C CA . ARG A 1 81 ? -16.971 43.567 9.741 1.00 50.91 81 ARG A CA 1
ATOM 580 C C . ARG A 1 81 ? -17.598 44.850 9.208 1.00 50.91 81 ARG A C 1
ATOM 582 O O . ARG A 1 81 ? -17.010 45.478 8.327 1.00 50.91 81 ARG A O 1
ATOM 589 N N . PRO A 1 82 ? -18.767 45.267 9.717 1.00 56.03 82 PRO A N 1
ATOM 590 C CA . PRO A 1 82 ? -19.278 46.595 9.440 1.00 56.03 82 PRO A CA 1
ATOM 591 C C . PRO A 1 82 ? -18.414 47.607 10.197 1.00 56.03 82 PRO A C 1
ATOM 593 O O . PRO A 1 82 ? -18.418 47.682 11.426 1.00 56.03 82 PRO A O 1
ATOM 596 N N . THR A 1 83 ? -17.630 48.396 9.465 1.00 56.66 83 THR A N 1
ATOM 597 C CA . THR A 1 83 ? -17.072 49.64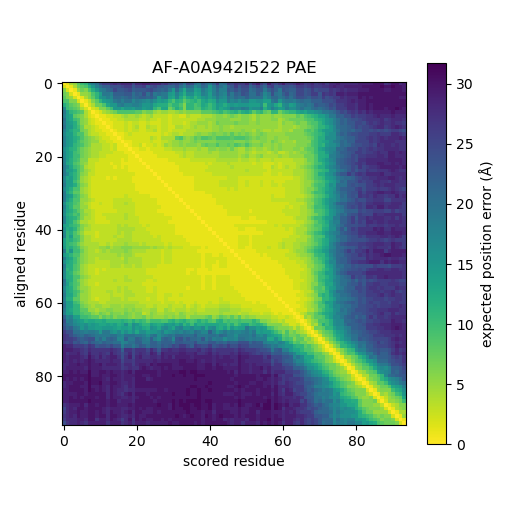1 9.995 1.00 56.66 83 THR A CA 1
ATOM 598 C C . THR A 1 83 ? -18.220 50.637 10.102 1.00 56.66 83 THR A C 1
ATOM 600 O O . THR A 1 83 ? -18.613 51.240 9.104 1.00 56.66 83 THR A O 1
ATOM 603 N N . ALA A 1 84 ? -18.795 50.772 11.297 1.00 52.62 84 ALA A N 1
ATOM 604 C CA . ALA A 1 84 ? -19.728 51.848 11.594 1.00 52.62 84 ALA A CA 1
ATOM 605 C C . ALA A 1 84 ? -18.988 53.187 11.459 1.00 52.62 84 ALA A C 1
ATOM 607 O O . ALA A 1 84 ? -18.171 53.563 12.299 1.00 52.62 84 ALA A O 1
ATOM 608 N N . SER A 1 85 ? -19.254 53.866 10.348 1.00 52.16 85 SER A N 1
ATOM 609 C CA . SER A 1 85 ? -18.982 55.282 10.151 1.00 52.16 85 SER A CA 1
ATOM 610 C C . SER A 1 85 ? -19.951 56.053 11.047 1.00 52.16 85 SER A C 1
ATOM 612 O O . SER A 1 85 ? -21.133 56.143 10.729 1.00 52.16 85 SER A O 1
ATOM 614 N N . THR A 1 86 ? -19.465 56.592 12.163 1.00 62.12 86 THR A N 1
ATOM 615 C CA . THR A 1 86 ? -20.170 57.657 12.888 1.00 62.12 86 THR A CA 1
ATOM 616 C C . THR A 1 86 ? -19.422 58.951 12.623 1.00 62.12 86 THR A C 1
ATOM 618 O O . THR A 1 86 ? -18.444 59.276 13.291 1.00 62.12 86 THR A O 1
ATOM 621 N N . ASP A 1 87 ? -19.877 59.642 11.586 1.00 54.53 87 ASP A N 1
ATOM 622 C CA . ASP A 1 87 ? -19.620 61.056 11.350 1.00 54.53 87 ASP A CA 1
ATOM 623 C C . ASP A 1 87 ? -20.782 61.867 11.961 1.00 54.53 87 ASP A C 1
ATOM 625 O O . ASP A 1 87 ? -21.899 61.358 12.049 1.00 54.53 87 ASP A O 1
ATOM 629 N N . HIS A 1 88 ? -20.506 63.118 12.344 1.00 55.69 88 HIS A N 1
ATOM 630 C CA . HIS A 1 88 ? -21.392 64.120 12.970 1.00 55.69 88 HIS A CA 1
ATOM 631 C C . HIS A 1 88 ? -21.720 63.957 14.465 1.00 55.69 88 HIS A C 1
ATOM 633 O O . HIS A 1 88 ? -22.566 63.164 14.853 1.00 55.69 88 HIS A O 1
ATOM 639 N N . GLN A 1 89 ? -21.149 64.837 15.303 1.00 50.50 89 GLN A N 1
ATOM 640 C CA . GLN A 1 89 ? -21.889 65.979 15.875 1.00 50.50 89 GLN A CA 1
ATOM 641 C C . GLN A 1 89 ? -20.989 66.773 16.838 1.00 50.50 89 GLN A C 1
ATOM 643 O O . GLN A 1 89 ? -20.600 66.258 17.882 1.00 50.50 89 GLN A O 1
ATOM 648 N N . GLN A 1 90 ? -20.723 68.047 16.530 1.00 52.34 90 GLN A N 1
ATOM 649 C CA . GLN A 1 90 ? -20.834 69.129 17.519 1.00 52.34 90 GLN A CA 1
ATOM 650 C C . GLN A 1 90 ? -20.762 70.498 16.833 1.00 52.34 90 GLN A C 1
ATOM 652 O O . GLN A 1 90 ? -19.697 71.011 16.501 1.00 52.34 90 GLN A O 1
ATOM 657 N N . GLY A 1 91 ? -21.946 71.076 16.623 1.00 54.81 91 GLY A N 1
ATOM 658 C CA . GLY A 1 91 ? -22.145 72.502 16.416 1.00 54.81 91 GLY A CA 1
ATOM 659 C C . GLY A 1 91 ? -22.698 73.134 17.700 1.0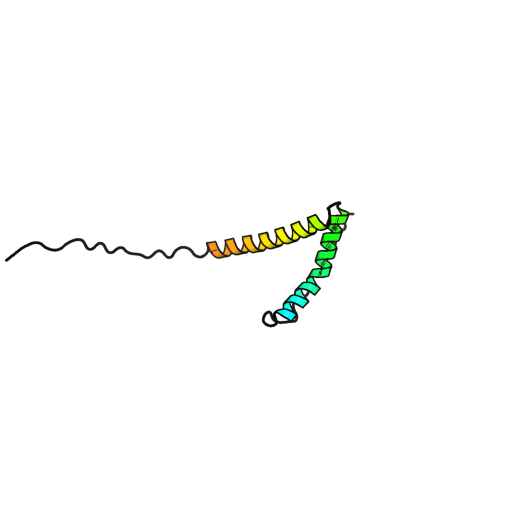0 54.81 91 GLY A C 1
ATOM 660 O O . GLY A 1 91 ? -23.693 72.652 18.219 1.00 54.81 91 GLY A O 1
ATOM 661 N N . ASN A 1 92 ? -21.989 74.167 18.162 1.00 51.09 92 ASN A N 1
ATOM 662 C CA . ASN A 1 92 ? -22.366 75.416 18.852 1.00 51.09 92 ASN A CA 1
ATOM 663 C C . ASN A 1 92 ? -23.308 75.504 20.095 1.00 51.09 92 ASN A C 1
ATOM 665 O O . ASN A 1 92 ? -24.228 74.728 20.310 1.00 51.09 92 ASN A O 1
ATOM 669 N N . THR A 1 93 ? -23.082 76.630 20.800 1.00 55.62 93 THR A N 1
ATOM 670 C CA . THR A 1 93 ? -23.898 77.409 21.769 1.00 55.62 93 THR A CA 1
ATOM 671 C C . THR A 1 93 ? -23.865 77.061 23.263 1.00 55.62 93 THR A C 1
ATOM 673 O O . THR A 1 93 ? -24.592 76.201 23.747 1.00 55.62 93 THR A O 1
ATOM 676 N N . THR A 1 94 ? -23.120 77.856 24.041 1.00 54.38 94 THR A N 1
ATOM 677 C CA . THR A 1 94 ? -23.638 78.978 24.863 1.00 54.38 94 THR 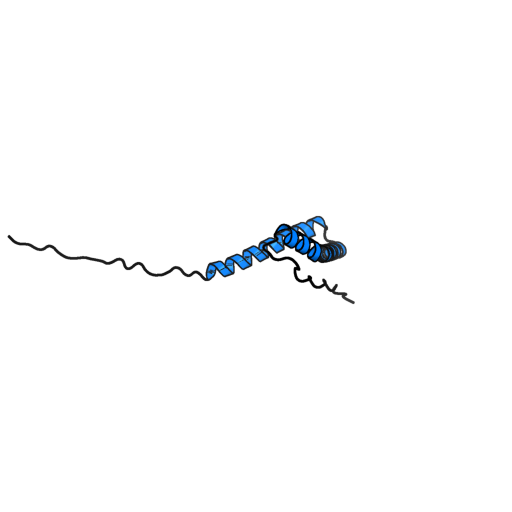A CA 1
ATOM 678 C C . THR A 1 94 ? -22.470 79.856 25.301 1.00 54.38 94 THR A C 1
ATOM 680 O O . THR A 1 94 ? -21.422 79.281 25.666 1.00 54.38 94 THR A O 1
#

Foldseek 3Di:
DDPPPPLDDQDDFPDDVVVVVSRVVSNCVSCVVSLVVQLVVCVVVPHDSVVSVVVVVVVVVVVVVVVVVVVVVPPDDDDDDDPPDDDDDDDDDD

pLDDT: mean 79.04, std 19.67, range [34.44, 98.12]

Mean predicted aligned error: 13.73 Å

Nearest PDB structures (foldseek):
  6chw-assembly1_A  TM=5.971E-01  e=1.731E+00  Homo sapiens
  5u2b-assembly3_F  TM=5.690E-01  e=1.979E+00  Homo sapiens
  7rrz-assembly2_C  TM=5.774E-01  e=3.618E+00  Homo sapiens
  5tmw-assembly1_B  TM=4.604E-01  e=1.979E+00  Homo sapiens
  2qse-assembly1_A  TM=4.377E-01  e=1.979E+00  Homo sapiens

Solvent-accessible surface area (backbone atoms only — not comparable to full-atom values): 6179 Å² total; per-residue (Å²): 134,87,80,75,75,80,75,68,85,72,72,80,79,88,56,52,82,86,43,50,72,60,31,50,50,52,52,50,62,55,44,45,65,53,52,52,51,54,45,50,51,42,38,75,75,71,43,57,55,69,60,52,51,55,50,52,55,51,52,54,55,48,54,57,53,55,55,52,57,60,66,61,71,70,69,71,81,82,87,79,78,85,80,80,82,84,76,90,88,89,81,88,88,134